Protein AF-A0A0A9YZZ0-F1 (afdb_monomer)

Solvent-accessible surface area (backbone atoms only — not comparable to full-atom values): 7592 Å² total; per-residue (Å²): 107,91,94,62,84,86,86,85,81,74,41,90,98,74,46,65,53,72,92,77,56,67,88,62,76,79,74,70,70,82,54,68,67,35,50,74,75,55,64,84,52,71,68,38,52,51,52,38,52,50,53,52,46,39,63,63,61,44,53,32,51,55,51,48,48,49,42,69,77,37,51,66,62,51,48,50,51,52,52,51,56,44,69,68,40,91,41,75,68,52,28,52,50,50,51,51,54,55,48,50,52,52,50,51,30,51,54,51,50,54,40,57,74,71,57,78,43,73,76,64,59,62,68,73,110

Sequence (125 aa):
MGTSGNLDIIVPNKTTSYADGGSADQSGGIPMCTLRNFPYIYEHCIEWARAQFDDIFVAPLQTAQQIIDDPQVFLGRIIHEVDAAQSEGEKRSLIEKNLSLLRALKHTLDILVAGPDMHKCAKLS

InterPro domains:
  IPR019572 Ubiquitin-activating enzyme, SCCH domain [PF10585] (39-99)
  IPR033127 Ubiquitin-activating enzyme E1, Cys active site [PS00865] (31-39)
  IPR035985 Ubiquitin-activating enzyme-like [SSF69572] (2-89)
  IPR042063 Ubiquitin-activating enzyme E1, SCCH domain [G3DSA:1.10.10.2660] (19-125)

Nearest PDB structures (foldseek):
  3zcj-assembly1_A  TM=4.367E-01  e=9.842E+00  Helicobacter pylori 26695

Organism: Lygus hesperus (NCBI:txid30085)

Secondary structure (DSSP, 8-state):
-TT--------TTTS--TTTS-------PPPHHHHHH---SHHHHHHHHHHHHIIIIIHHHHHHHHHHH-HHHHHHHHHHHHHT-SSHHHHHHHHHHHHHHHHHHHHHHHHHHT---HHHHGGG-

Radius of gyration: 22.24 Å; Cα contacts (8 Å, |Δi|>4): 57; chains: 1; bounding box: 63×38×54 Å

Foldseek 3Di:
DPPDDDDDDDDPPPDDDPVVDDPPPCPVDDDPCCLPPNPDDVVSVVVNV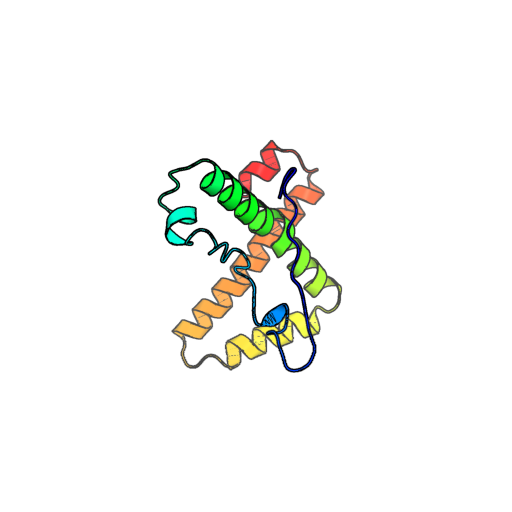VVVCCVQPPLLVVVVVVCVVPVVVVVVVLVVCLVPDPDPVSNVVSVVVVVVSVVSNVLSVVCVVVPPDPVSSVVSD

Structure (mmCIF, N/CA/C/O backbone):
data_AF-A0A0A9YZZ0-F1
#
_entry.id   AF-A0A0A9YZZ0-F1
#
loop_
_atom_site.group_PDB
_atom_site.id
_atom_site.type_symbol
_atom_site.label_atom_id
_atom_site.label_alt_id
_atom_site.label_comp_id
_atom_site.label_asym_id
_atom_site.label_entity_id
_atom_site.label_seq_id
_atom_site.pdbx_PDB_ins_code
_atom_site.Cartn_x
_atom_site.Cartn_y
_atom_site.Cartn_z
_atom_site.occupancy
_atom_site.B_iso_or_equiv
_atom_site.auth_seq_id
_atom_site.auth_comp_id
_atom_site.auth_asym_id
_atom_site.auth_atom_id
_atom_site.pdbx_PDB_model_num
ATOM 1 N N . MET A 1 1 ? 13.465 -6.854 -20.535 1.00 65.88 1 MET A N 1
ATOM 2 C CA . MET A 1 1 ? 13.490 -5.532 -21.196 1.00 65.88 1 MET A CA 1
ATOM 3 C C . MET A 1 1 ? 13.246 -5.706 -22.693 1.00 65.88 1 MET A C 1
ATOM 5 O O . MET A 1 1 ? 14.182 -6.039 -23.403 1.00 65.88 1 MET A O 1
ATOM 9 N N . GLY A 1 2 ? 12.009 -5.539 -23.179 1.00 83.75 2 GLY A N 1
ATOM 10 C CA . GLY A 1 2 ? 11.682 -5.585 -24.619 1.00 83.75 2 GLY A CA 1
ATOM 11 C C . GLY A 1 2 ? 12.392 -6.696 -25.412 1.00 83.75 2 GLY A C 1
ATOM 12 O O . GLY A 1 2 ? 12.352 -7.859 -25.028 1.00 83.75 2 GLY A O 1
ATOM 13 N N . THR A 1 3 ? 13.082 -6.318 -26.488 1.00 89.81 3 THR A N 1
ATOM 14 C CA . THR A 1 3 ? 13.904 -7.204 -27.336 1.00 89.81 3 THR A CA 1
ATOM 15 C C . THR A 1 3 ? 15.362 -7.329 -26.880 1.00 89.81 3 THR A C 1
ATOM 17 O O . THR A 1 3 ? 16.182 -7.899 -27.596 1.00 89.81 3 THR A O 1
ATOM 20 N N . SER A 1 4 ? 15.723 -6.759 -25.729 1.00 85.25 4 SER A N 1
ATOM 21 C CA . SER A 1 4 ? 17.091 -6.828 -25.209 1.00 85.25 4 SER A CA 1
ATOM 22 C C . SER A 1 4 ? 17.324 -8.123 -24.428 1.00 85.25 4 SER A C 1
ATOM 24 O O . SER A 1 4 ? 16.443 -8.594 -23.704 1.00 85.25 4 SER A O 1
ATOM 26 N N . GLY A 1 5 ? 18.525 -8.682 -24.578 1.00 83.50 5 GLY A N 1
ATOM 27 C CA . GLY A 1 5 ? 19.018 -9.815 -23.801 1.00 83.50 5 GLY A CA 1
ATOM 28 C C . GLY A 1 5 ? 20.214 -9.395 -22.952 1.00 83.50 5 GLY A C 1
ATOM 29 O O . GLY A 1 5 ? 21.050 -8.621 -23.415 1.00 83.50 5 GLY A O 1
ATOM 30 N N . ASN A 1 6 ? 20.288 -9.910 -21.726 1.00 83.25 6 ASN A N 1
ATOM 31 C CA . ASN A 1 6 ? 21.467 -9.810 -20.866 1.00 83.25 6 ASN A CA 1
ATOM 32 C C . ASN A 1 6 ? 22.052 -11.215 -20.648 1.00 83.25 6 ASN A C 1
ATOM 34 O O . ASN A 1 6 ? 21.295 -12.187 -20.600 1.00 83.25 6 ASN A O 1
ATOM 38 N N . LEU A 1 7 ? 23.375 -11.325 -20.521 1.00 83.19 7 LEU A N 1
ATOM 39 C CA . LEU A 1 7 ? 24.067 -12.580 -20.231 1.00 83.19 7 LEU A CA 1
ATOM 40 C C . LEU A 1 7 ? 25.203 -12.307 -19.243 1.00 83.19 7 LEU A C 1
ATOM 42 O O . LEU A 1 7 ? 26.158 -11.615 -19.582 1.00 83.19 7 LEU A O 1
ATOM 46 N N . ASP A 1 8 ? 25.106 -12.895 -18.051 1.00 83.56 8 ASP A N 1
ATOM 47 C CA . ASP A 1 8 ? 26.118 -12.788 -16.998 1.00 83.56 8 ASP A CA 1
ATOM 48 C C . ASP A 1 8 ? 26.903 -14.096 -16.872 1.00 83.56 8 ASP A C 1
ATOM 50 O O . ASP A 1 8 ? 26.341 -15.170 -16.648 1.00 83.56 8 ASP A O 1
ATOM 54 N N . ILE A 1 9 ? 28.225 -14.014 -17.040 1.00 88.25 9 ILE A N 1
ATOM 55 C CA . ILE A 1 9 ? 29.116 -15.177 -16.988 1.00 88.25 9 ILE A CA 1
ATOM 56 C C . ILE A 1 9 ? 29.626 -15.351 -15.560 1.00 88.25 9 ILE A C 1
ATOM 58 O O . ILE A 1 9 ? 30.314 -14.480 -15.029 1.00 88.25 9 ILE A O 1
ATOM 62 N N . ILE A 1 10 ? 29.343 -16.515 -14.970 1.00 87.88 10 ILE A N 1
ATOM 63 C CA . ILE A 1 10 ? 29.744 -16.851 -13.602 1.00 87.88 10 ILE A CA 1
ATOM 64 C C . ILE A 1 10 ? 30.769 -17.985 -13.627 1.00 87.88 10 ILE A C 1
ATOM 66 O O . ILE A 1 10 ? 30.478 -19.097 -14.067 1.00 87.88 10 ILE A O 1
ATOM 70 N N . VAL A 1 11 ? 31.968 -17.710 -13.117 1.00 90.50 11 VAL A N 1
ATOM 71 C CA . VAL A 1 11 ? 33.071 -18.663 -12.992 1.00 90.50 11 VAL A CA 1
ATOM 72 C C . VAL A 1 11 ? 33.470 -18.799 -11.515 1.00 90.50 11 VAL A C 1
ATOM 74 O O . VAL A 1 11 ? 33.863 -17.803 -10.896 1.00 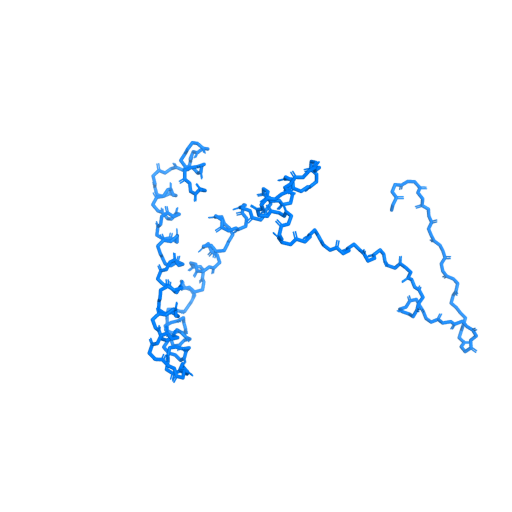90.50 11 VAL A O 1
ATOM 77 N N . PRO A 1 12 ? 33.436 -20.019 -10.939 1.00 92.06 12 PRO A N 1
ATOM 78 C CA . PRO A 1 12 ? 33.794 -20.253 -9.541 1.00 92.06 12 PRO A CA 1
ATOM 79 C C . PRO A 1 12 ? 35.180 -19.707 -9.180 1.00 92.06 12 PRO A C 1
ATOM 81 O O . PRO A 1 12 ? 36.161 -19.975 -9.875 1.00 92.06 12 PRO A O 1
ATOM 84 N N . ASN A 1 13 ? 35.266 -18.964 -8.071 1.00 86.00 13 ASN A N 1
ATOM 85 C CA . ASN A 1 13 ? 36.495 -18.340 -7.555 1.00 86.00 13 ASN A CA 1
ATOM 86 C C . ASN A 1 13 ? 37.181 -17.348 -8.520 1.00 86.00 13 ASN A C 1
ATOM 88 O O . ASN A 1 13 ? 38.370 -17.058 -8.358 1.00 86.00 13 ASN A O 1
ATOM 92 N N . LYS A 1 14 ? 36.476 -16.867 -9.554 1.00 87.06 14 LYS A N 1
ATOM 93 C CA . LYS A 1 14 ? 37.048 -16.005 -10.603 1.00 87.06 14 LYS A CA 1
ATOM 94 C C . LYS A 1 14 ? 36.190 -14.794 -10.936 1.00 87.06 14 LYS A C 1
ATOM 96 O O . LYS A 1 14 ? 36.752 -13.725 -11.147 1.00 87.06 14 LYS A O 1
ATOM 101 N N . THR A 1 15 ? 34.873 -14.943 -10.980 1.00 86.19 15 THR A N 1
ATOM 102 C CA . THR A 1 15 ? 33.947 -13.818 -11.142 1.00 86.19 15 THR A CA 1
ATOM 103 C C . THR A 1 15 ? 33.078 -13.687 -9.901 1.00 86.19 15 THR A C 1
ATOM 105 O O . THR A 1 15 ? 32.929 -14.631 -9.122 1.00 86.19 15 THR A O 1
ATOM 108 N N . THR A 1 16 ? 32.506 -12.505 -9.718 1.00 83.12 16 THR A N 1
ATOM 109 C CA . THR A 1 16 ? 31.487 -12.256 -8.702 1.00 83.12 16 THR A CA 1
ATOM 110 C C . THR A 1 16 ? 30.226 -13.069 -8.998 1.00 83.12 16 THR A C 1
ATOM 112 O O . THR A 1 16 ? 30.001 -13.493 -10.139 1.00 83.12 16 THR A O 1
ATOM 115 N N . SER A 1 17 ? 29.416 -13.332 -7.972 1.00 82.62 17 SER A N 1
ATOM 116 C CA . SER A 1 17 ? 28.125 -13.979 -8.189 1.00 82.62 17 SER A CA 1
ATOM 117 C C . SER A 1 17 ? 27.153 -13.008 -8.868 1.00 82.62 17 SER A C 1
ATOM 119 O O . SER A 1 17 ? 27.347 -11.793 -8.839 1.00 82.62 17 SER A O 1
ATOM 121 N N . TYR A 1 18 ? 26.076 -13.535 -9.451 1.00 79.25 18 TYR A N 1
ATOM 122 C CA . TYR A 1 18 ? 24.998 -12.713 -10.012 1.00 79.25 18 TYR A CA 1
ATOM 123 C C . TYR A 1 18 ? 24.397 -11.735 -8.984 1.00 79.25 18 TYR A C 1
ATOM 125 O O . TYR A 1 18 ? 24.021 -10.623 -9.327 1.00 79.25 18 TYR A O 1
ATOM 133 N N . ALA A 1 19 ? 24.348 -12.122 -7.704 1.00 75.31 19 ALA A N 1
ATOM 134 C CA . ALA A 1 19 ? 23.830 -11.272 -6.630 1.00 75.31 19 ALA A CA 1
ATOM 135 C C . ALA A 1 19 ? 24.774 -10.111 -6.262 1.00 75.31 19 ALA A C 1
ATOM 137 O O . ALA A 1 19 ? 24.324 -9.102 -5.727 1.00 75.31 19 ALA A O 1
ATOM 138 N N . ASP A 1 20 ? 26.067 -10.249 -6.562 1.00 73.06 20 ASP A N 1
ATOM 139 C CA . ASP A 1 20 ? 27.091 -9.223 -6.325 1.00 73.06 20 ASP A CA 1
ATOM 140 C C . ASP A 1 20 ? 27.238 -8.266 -7.522 1.00 73.06 20 ASP A C 1
ATOM 142 O O . ASP A 1 20 ? 27.860 -7.208 -7.414 1.00 73.06 20 ASP A O 1
ATOM 146 N N . GLY A 1 21 ? 26.722 -8.674 -8.686 1.00 63.78 21 GLY A N 1
ATOM 147 C CA . GLY A 1 21 ? 26.922 -8.030 -9.974 1.00 63.78 21 GLY A CA 1
ATOM 148 C C . GLY A 1 21 ? 25.612 -7.903 -10.728 1.00 63.78 21 GLY A C 1
ATOM 149 O O . GLY A 1 21 ? 25.237 -8.769 -11.508 1.00 63.78 21 GLY A O 1
ATOM 150 N N . GLY A 1 22 ? 24.958 -6.773 -10.520 1.00 58.44 22 GLY A N 1
ATOM 151 C CA . GLY A 1 22 ? 23.838 -6.334 -11.321 1.00 58.44 22 GLY A CA 1
ATOM 152 C C . GLY A 1 22 ? 23.502 -4.920 -10.908 1.00 58.44 22 GLY A C 1
ATOM 153 O O . GLY A 1 22 ? 23.113 -4.679 -9.766 1.00 58.44 22 GLY A O 1
ATOM 154 N N . SER A 1 23 ? 23.576 -3.978 -11.843 1.00 60.97 23 SER A N 1
ATOM 155 C CA . SER A 1 23 ? 22.627 -2.873 -11.839 1.00 60.97 23 SER A CA 1
ATOM 156 C C . SER A 1 23 ? 21.245 -3.480 -12.093 1.00 60.97 23 SER A C 1
ATOM 158 O O . SER A 1 23 ? 20.655 -3.286 -13.152 1.00 60.97 23 SER A O 1
ATOM 160 N N . ALA A 1 24 ? 20.738 -4.245 -11.110 1.00 54.94 24 ALA A N 1
ATOM 161 C CA . ALA A 1 24 ? 19.322 -4.240 -10.821 1.00 54.94 24 ALA A CA 1
ATOM 162 C C . ALA A 1 24 ? 18.985 -2.763 -10.843 1.00 54.94 24 ALA A C 1
ATOM 164 O O . ALA A 1 24 ? 19.623 -1.967 -10.141 1.00 54.94 24 ALA A O 1
ATOM 165 N N . ASP A 1 25 ? 18.141 -2.399 -11.795 1.00 54.69 25 ASP A N 1
ATOM 166 C CA . ASP A 1 25 ? 17.538 -1.099 -11.830 1.00 54.69 25 ASP A CA 1
ATOM 167 C C . ASP A 1 25 ? 17.145 -0.801 -10.395 1.00 54.69 25 ASP A C 1
ATOM 169 O O . ASP A 1 25 ? 16.259 -1.416 -9.807 1.00 54.69 25 ASP A O 1
ATOM 173 N N . GLN A 1 26 ? 17.886 0.120 -9.784 1.00 49.59 26 GLN A N 1
ATOM 174 C CA . GLN A 1 26 ? 17.396 0.815 -8.624 1.00 49.59 26 GLN A CA 1
ATOM 175 C C . GLN A 1 26 ? 16.266 1.648 -9.207 1.00 49.59 26 GLN A C 1
ATOM 177 O O . GLN A 1 26 ? 16.430 2.839 -9.466 1.00 49.59 26 GLN A O 1
ATOM 182 N N . SER A 1 27 ? 15.138 1.002 -9.510 1.00 55.34 27 SER A N 1
ATOM 183 C CA . SER A 1 27 ? 13.854 1.627 -9.711 1.00 55.34 27 SER A CA 1
ATOM 184 C C . SER A 1 27 ? 13.517 2.201 -8.343 1.00 55.34 27 SER A C 1
ATOM 186 O O . SER A 1 27 ? 12.729 1.646 -7.578 1.00 55.34 27 SER A O 1
ATOM 188 N N . GLY A 1 28 ? 14.247 3.255 -7.969 1.00 63.91 28 GLY A N 1
ATOM 189 C CA . GLY A 1 28 ? 13.952 4.073 -6.822 1.00 63.91 28 GLY A CA 1
ATOM 190 C C . GLY A 1 28 ? 12.518 4.494 -7.038 1.00 63.91 28 GLY A C 1
ATOM 191 O O . GLY A 1 28 ? 12.208 5.132 -8.044 1.00 63.91 28 GLY A O 1
ATOM 192 N N . GLY A 1 29 ? 11.637 4.015 -6.163 1.00 74.12 29 GLY A N 1
ATOM 193 C CA . GLY A 1 29 ? 10.218 4.299 -6.275 1.00 74.12 29 GLY A CA 1
ATOM 194 C C . GLY A 1 29 ? 9.983 5.805 -6.345 1.00 74.12 29 GLY A C 1
ATOM 195 O O . GLY A 1 29 ? 10.793 6.608 -5.868 1.00 74.12 29 GLY A O 1
ATOM 196 N N . ILE A 1 30 ? 8.861 6.196 -6.941 1.00 83.00 30 ILE A N 1
ATOM 197 C CA . ILE A 1 30 ? 8.484 7.604 -7.036 1.00 83.00 30 ILE A CA 1
ATOM 198 C C . ILE A 1 30 ? 8.385 8.171 -5.606 1.00 83.00 30 ILE A C 1
ATOM 200 O O . ILE A 1 30 ? 7.689 7.591 -4.768 1.00 83.00 30 ILE A O 1
ATOM 204 N N . PRO A 1 31 ? 9.055 9.296 -5.287 1.00 86.19 31 PRO A N 1
ATOM 205 C CA . PRO A 1 31 ? 8.992 9.868 -3.948 1.00 86.19 31 PRO A CA 1
ATOM 206 C C . PRO A 1 31 ? 7.549 10.179 -3.529 1.00 86.19 31 PRO A C 1
ATOM 208 O O . PRO A 1 31 ? 6.791 10.784 -4.290 1.00 86.19 31 PRO A O 1
ATOM 211 N N . MET A 1 32 ? 7.176 9.862 -2.284 1.00 82.94 32 MET A N 1
ATOM 212 C CA . MET A 1 32 ? 5.806 10.091 -1.791 1.00 82.9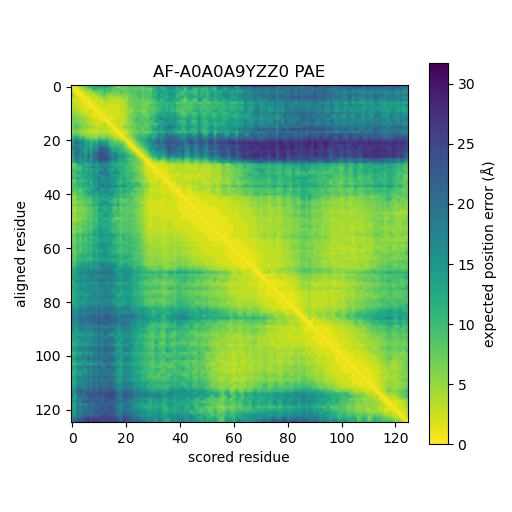4 32 MET A CA 1
ATOM 213 C C . MET A 1 32 ? 5.362 11.558 -1.881 1.00 82.94 32 MET A C 1
ATOM 215 O O . MET A 1 32 ? 4.180 11.830 -2.081 1.00 82.94 32 MET A O 1
ATOM 219 N N . CYS A 1 33 ? 6.287 12.514 -1.746 1.00 83.81 33 CYS A N 1
ATOM 220 C CA . CYS A 1 33 ? 5.983 13.939 -1.900 1.00 83.81 33 CYS A CA 1
ATOM 221 C C . CYS A 1 33 ? 5.505 14.272 -3.321 1.00 83.81 33 CYS A C 1
ATOM 223 O O . CYS A 1 33 ? 4.588 15.075 -3.489 1.00 83.81 33 CYS A O 1
ATOM 225 N N . THR A 1 34 ? 6.100 13.622 -4.321 1.00 87.38 34 THR A N 1
ATOM 226 C CA . THR A 1 34 ? 5.754 13.762 -5.734 1.00 87.38 34 THR A CA 1
ATOM 227 C C . THR A 1 34 ? 4.380 13.162 -6.016 1.00 87.38 34 THR A C 1
ATOM 229 O O . THR A 1 34 ? 3.558 13.822 -6.640 1.00 87.38 34 THR A O 1
ATOM 232 N N . LEU A 1 35 ? 4.094 11.966 -5.488 1.00 85.50 35 LEU A N 1
ATOM 233 C CA . LEU A 1 35 ? 2.787 11.314 -5.649 1.00 85.50 35 LEU A CA 1
ATOM 234 C C . LEU A 1 35 ? 1.647 12.100 -4.996 1.00 85.50 35 LEU A C 1
ATOM 236 O O . LEU A 1 35 ? 0.562 12.181 -5.558 1.00 85.50 35 LEU A O 1
ATOM 240 N N . ARG A 1 36 ? 1.878 12.677 -3.809 1.00 83.50 36 ARG A N 1
ATOM 241 C CA . ARG A 1 36 ? 0.816 13.359 -3.054 1.00 83.50 36 ARG A CA 1
ATOM 242 C C . ARG A 1 36 ? 0.548 14.792 -3.498 1.00 83.50 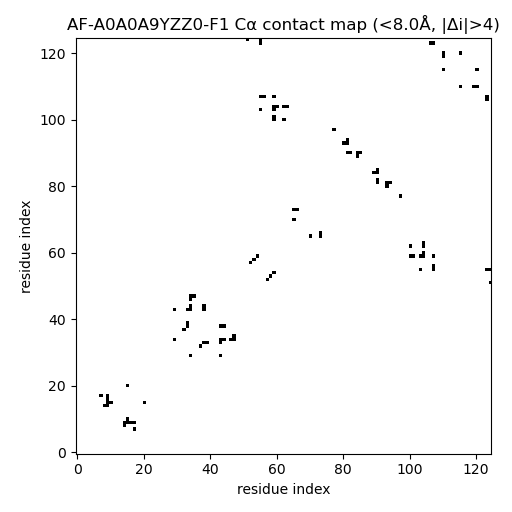36 ARG A C 1
ATOM 244 O O . ARG A 1 36 ? -0.594 15.223 -3.413 1.00 83.50 36 ARG A O 1
ATOM 251 N N . ASN A 1 37 ? 1.578 15.540 -3.901 1.00 87.31 37 ASN A N 1
ATOM 252 C CA . ASN A 1 37 ? 1.454 16.995 -4.061 1.00 87.31 37 ASN A CA 1
ATOM 253 C C . ASN A 1 37 ? 1.873 17.512 -5.438 1.00 87.31 37 ASN A C 1
ATOM 255 O O . ASN A 1 37 ? 1.322 18.508 -5.898 1.00 87.31 37 ASN A O 1
ATOM 259 N N . PHE A 1 38 ? 2.855 16.879 -6.088 1.00 89.44 38 PHE A N 1
ATOM 260 C CA . PHE A 1 38 ? 3.499 17.444 -7.279 1.00 89.44 38 PHE A CA 1
ATOM 261 C C . PHE A 1 38 ? 3.726 16.401 -8.389 1.00 89.44 38 PHE A C 1
ATOM 263 O O . PHE A 1 38 ? 4.873 16.168 -8.784 1.00 89.44 38 PHE A O 1
ATOM 270 N N . PRO A 1 39 ? 2.670 15.753 -8.917 1.00 88.62 39 PRO A N 1
ATOM 271 C CA . PRO A 1 39 ? 2.804 14.889 -10.082 1.00 88.62 39 PRO A CA 1
ATOM 272 C C . PRO A 1 39 ? 3.108 15.740 -11.323 1.00 88.62 39 PRO A C 1
ATOM 274 O O . PRO A 1 39 ? 2.434 16.732 -11.591 1.00 88.62 39 PRO A O 1
ATOM 277 N N . TYR A 1 40 ? 4.135 15.360 -12.086 1.00 89.69 40 TYR A N 1
ATOM 278 C CA . TYR A 1 40 ? 4.593 16.126 -13.254 1.00 89.69 40 TYR A CA 1
ATOM 279 C C . TYR A 1 40 ? 4.798 15.272 -14.516 1.00 89.69 40 TYR A C 1
ATOM 281 O O . TYR A 1 40 ? 5.020 15.819 -15.593 1.00 89.69 40 TYR A O 1
ATOM 289 N N . ILE A 1 41 ? 4.685 13.945 -14.405 1.00 92.00 41 ILE A N 1
ATOM 290 C CA . ILE A 1 41 ? 4.633 13.007 -15.533 1.00 92.00 41 ILE A CA 1
ATOM 291 C C . ILE A 1 41 ? 3.487 12.018 -15.332 1.00 92.00 41 ILE A C 1
ATOM 293 O O . ILE A 1 41 ? 3.036 11.794 -14.207 1.00 92.00 41 ILE A O 1
ATOM 297 N N . TYR A 1 42 ? 3.035 11.405 -16.425 1.00 92.50 42 TYR A N 1
ATOM 298 C CA . TYR A 1 42 ? 1.912 10.466 -16.412 1.00 92.50 42 TYR A CA 1
ATOM 299 C C . TYR A 1 42 ? 2.162 9.243 -15.511 1.00 92.50 42 TYR A C 1
ATOM 301 O O . TYR A 1 42 ? 1.223 8.763 -14.883 1.00 92.50 42 TYR A O 1
ATOM 309 N N . GLU A 1 43 ? 3.410 8.785 -15.373 1.00 90.62 43 GLU A N 1
ATOM 310 C CA . GLU A 1 43 ? 3.774 7.674 -14.479 1.00 90.62 43 GLU A CA 1
ATOM 311 C C . GLU A 1 43 ? 3.427 7.966 -13.011 1.00 90.62 43 GLU A C 1
ATOM 313 O O . GLU A 1 43 ? 2.952 7.082 -12.305 1.00 90.62 43 GLU A O 1
ATOM 318 N N . HIS A 1 44 ? 3.559 9.219 -12.561 1.00 91.94 44 HIS A N 1
ATOM 319 C CA . HIS A 1 44 ? 3.183 9.611 -11.198 1.00 91.94 44 HIS A CA 1
ATOM 320 C C . HIS A 1 44 ? 1.676 9.537 -10.982 1.00 91.94 44 HIS A C 1
ATOM 322 O O . HIS A 1 44 ? 1.228 9.139 -9.912 1.00 91.94 44 HIS A O 1
ATOM 328 N N . CYS A 1 45 ? 0.892 9.895 -12.000 1.00 90.06 45 CYS A N 1
ATOM 329 C CA . CYS A 1 45 ? -0.561 9.792 -11.945 1.00 90.06 45 CYS A CA 1
ATOM 330 C C . CYS A 1 45 ? -1.018 8.329 -11.932 1.00 90.06 45 CYS A C 1
ATOM 332 O O . CYS A 1 45 ? -1.952 7.994 -11.209 1.00 90.06 45 CYS A O 1
ATOM 334 N N . ILE A 1 46 ? -0.360 7.460 -12.708 1.00 91.25 46 ILE A N 1
ATOM 335 C CA . ILE A 1 46 ? -0.641 6.018 -12.723 1.00 91.25 46 ILE A CA 1
ATOM 336 C C . ILE A 1 46 ? -0.330 5.411 -11.355 1.00 91.25 46 ILE A C 1
ATOM 338 O O . ILE A 1 46 ? -1.167 4.703 -10.799 1.00 91.25 46 ILE A O 1
ATOM 342 N N . GLU A 1 47 ? 0.834 5.725 -10.788 1.00 91.50 47 GLU A N 1
ATOM 343 C CA . GLU A 1 47 ? 1.220 5.201 -9.480 1.00 91.50 47 GLU A CA 1
ATOM 344 C C . GLU A 1 47 ? 0.334 5.757 -8.357 1.00 91.50 47 GLU A C 1
ATOM 346 O O . GLU A 1 47 ? -0.080 5.015 -7.470 1.00 91.50 47 GLU A O 1
ATOM 351 N N . TRP A 1 48 ? -0.050 7.036 -8.424 1.00 89.81 48 TRP A N 1
ATOM 352 C CA . TRP A 1 48 ? -1.040 7.600 -7.507 1.00 89.81 48 TRP A CA 1
ATOM 353 C C . TRP A 1 48 ? -2.378 6.863 -7.609 1.00 89.81 48 TRP A C 1
ATOM 355 O O . TRP A 1 48 ? -2.925 6.459 -6.588 1.00 89.81 48 TRP A O 1
ATOM 365 N N . ALA A 1 49 ? -2.887 6.632 -8.823 1.00 89.31 49 ALA A N 1
ATOM 366 C CA . ALA A 1 49 ? -4.155 5.937 -9.030 1.00 89.31 49 ALA A CA 1
ATOM 367 C C . ALA A 1 49 ? -4.106 4.492 -8.513 1.00 89.31 49 ALA A C 1
ATOM 369 O O . ALA A 1 49 ? -5.075 4.019 -7.920 1.00 89.31 49 ALA A O 1
ATOM 370 N N . ARG A 1 50 ? -2.969 3.809 -8.686 1.00 90.50 50 ARG A N 1
ATOM 371 C CA . ARG A 1 50 ? -2.724 2.487 -8.104 1.00 90.50 50 ARG A CA 1
ATOM 372 C C . ARG A 1 50 ? -2.781 2.532 -6.576 1.00 90.50 50 ARG A C 1
ATOM 374 O O . ARG A 1 50 ? -3.507 1.740 -5.986 1.00 90.50 50 ARG A O 1
ATOM 381 N N . ALA A 1 51 ? -2.082 3.479 -5.950 1.00 89.00 51 ALA A N 1
ATOM 382 C CA . ALA A 1 51 ? -2.113 3.644 -4.499 1.00 89.00 51 ALA A CA 1
ATOM 383 C C . ALA A 1 51 ? -3.532 3.951 -3.984 1.00 89.00 51 ALA A C 1
ATOM 385 O O . ALA A 1 51 ? -3.970 3.357 -3.005 1.00 89.00 51 ALA A O 1
ATOM 386 N N . GLN A 1 52 ? -4.287 4.814 -4.676 1.00 87.00 52 GLN A N 1
ATOM 387 C CA . GLN A 1 52 ? -5.687 5.082 -4.324 1.00 87.00 52 GLN A CA 1
ATOM 388 C C . GLN A 1 52 ? -6.569 3.837 -4.434 1.00 87.00 52 GLN A C 1
ATOM 390 O O . GLN A 1 52 ? -7.441 3.620 -3.597 1.00 87.00 52 GLN A O 1
ATOM 395 N N . PHE A 1 53 ? -6.352 3.005 -5.453 1.00 87.25 53 PHE A N 1
ATOM 396 C CA . PHE A 1 53 ? -7.084 1.750 -5.589 1.00 87.25 53 PHE A CA 1
ATOM 397 C C . PHE A 1 53 ? -6.815 0.811 -4.405 1.00 87.25 53 PHE A C 1
ATOM 399 O O . PHE A 1 53 ? -7.756 0.243 -3.846 1.00 87.25 53 PHE A O 1
ATOM 406 N N . ASP A 1 54 ? -5.552 0.683 -3.996 1.00 89.31 54 ASP A N 1
ATOM 407 C CA . ASP A 1 54 ? -5.175 -0.151 -2.857 1.00 89.31 54 ASP A CA 1
ATOM 408 C C . ASP A 1 54 ? -5.811 0.357 -1.550 1.00 89.31 54 ASP A C 1
ATOM 410 O O . ASP A 1 54 ? -6.391 -0.434 -0.800 1.00 89.31 54 ASP A O 1
ATOM 414 N N . ASP A 1 55 ? -5.797 1.670 -1.311 1.00 85.44 55 ASP A N 1
ATOM 415 C CA . ASP A 1 55 ? -6.379 2.285 -0.111 1.00 85.44 55 ASP A CA 1
ATOM 416 C C . ASP A 1 55 ? -7.907 2.119 -0.034 1.00 85.44 55 ASP A C 1
ATOM 418 O O . ASP A 1 55 ? -8.460 1.921 1.050 1.00 85.44 55 ASP A O 1
ATOM 422 N N . ILE A 1 56 ? -8.601 2.181 -1.174 1.00 81.19 56 ILE A N 1
ATOM 423 C CA . ILE A 1 56 ? -10.070 2.155 -1.222 1.00 81.19 56 ILE A CA 1
ATOM 424 C C . ILE A 1 56 ? -10.620 0.724 -1.262 1.00 81.19 56 ILE A C 1
ATOM 426 O O . ILE A 1 56 ? -11.636 0.426 -0.623 1.00 81.19 56 ILE A O 1
ATOM 430 N N . PHE A 1 57 ? -9.981 -0.171 -2.019 1.00 81.25 57 PHE A N 1
ATOM 431 C CA . PHE A 1 57 ? -10.537 -1.495 -2.315 1.00 81.25 57 PHE A CA 1
ATOM 432 C C . PHE A 1 57 ? -9.757 -2.641 -1.684 1.00 81.25 57 PHE A C 1
ATOM 434 O O . PHE A 1 57 ? -10.358 -3.666 -1.374 1.00 81.25 57 PHE A O 1
ATOM 441 N N . VAL A 1 58 ? -8.449 -2.504 -1.467 1.00 87.88 58 VAL A N 1
ATOM 442 C CA . VAL A 1 58 ? -7.620 -3.617 -0.981 1.00 87.88 58 VAL A CA 1
ATOM 443 C C . VAL A 1 58 ? -7.492 -3.577 0.538 1.00 87.88 58 VAL A C 1
ATOM 445 O O . VAL A 1 58 ? -7.904 -4.524 1.212 1.00 87.88 58 VAL A O 1
ATOM 448 N N . ALA A 1 59 ? -6.987 -2.480 1.102 1.00 87.50 59 ALA A N 1
ATOM 449 C CA . ALA A 1 59 ? -6.728 -2.370 2.537 1.00 87.50 59 ALA A CA 1
ATOM 450 C C . ALA A 1 59 ? -7.991 -2.545 3.416 1.00 87.50 59 ALA A C 1
ATOM 452 O O . ALA A 1 59 ? -7.922 -3.278 4.415 1.00 87.50 59 ALA A O 1
ATOM 453 N N . PRO A 1 60 ? -9.169 -1.978 3.068 1.00 84.94 60 PRO A N 1
ATOM 454 C CA . PRO A 1 60 ? -10.381 -2.172 3.861 1.00 84.94 60 PRO A CA 1
ATOM 455 C C . PRO A 1 60 ? -10.874 -3.621 3.821 1.00 84.94 60 PRO A C 1
ATOM 457 O O . PRO A 1 60 ? -11.301 -4.147 4.847 1.00 84.94 60 PRO A O 1
ATOM 460 N N . LEU A 1 61 ? -10.767 -4.301 2.674 1.00 85.19 61 LEU A N 1
ATOM 461 C CA . LEU A 1 61 ? -11.167 -5.705 2.544 1.00 85.19 61 LEU A CA 1
ATOM 462 C C . LEU A 1 61 ? -10.214 -6.651 3.278 1.00 85.19 61 LEU A C 1
ATOM 464 O O . LEU A 1 61 ? -10.675 -7.577 3.939 1.00 85.19 61 LEU A O 1
ATOM 468 N N . GLN A 1 62 ? -8.906 -6.393 3.243 1.00 88.50 62 GLN A N 1
ATOM 469 C CA . GLN A 1 62 ? -7.939 -7.135 4.058 1.00 88.50 62 GLN A CA 1
ATOM 470 C C . GLN A 1 62 ? -8.225 -6.974 5.554 1.00 88.50 62 GLN A C 1
ATOM 472 O O . GLN A 1 62 ? -8.171 -7.942 6.312 1.00 88.50 62 GLN A O 1
ATOM 477 N N . THR A 1 63 ? -8.575 -5.759 5.982 1.00 85.19 63 THR A N 1
ATOM 478 C CA . THR A 1 63 ? -8.979 -5.493 7.369 1.00 85.19 63 THR A CA 1
ATOM 479 C C . THR A 1 63 ? -10.265 -6.242 7.722 1.00 85.19 63 THR A C 1
ATOM 481 O O . THR A 1 63 ? -10.350 -6.842 8.790 1.00 85.19 63 THR A O 1
ATOM 484 N N . ALA A 1 64 ? -11.247 -6.267 6.816 1.00 85.81 64 ALA A N 1
ATOM 485 C CA . ALA A 1 64 ? -12.484 -7.022 7.005 1.00 85.81 64 ALA A CA 1
ATOM 486 C C . ALA A 1 64 ? -12.218 -8.517 7.150 1.00 85.81 64 ALA A C 1
ATOM 488 O O . ALA A 1 64 ? -12.762 -9.139 8.057 1.00 85.81 64 ALA A O 1
ATOM 489 N N . GLN A 1 65 ? -11.338 -9.072 6.318 1.00 87.94 65 GLN A N 1
ATOM 490 C CA . GLN A 1 65 ? -10.932 -10.465 6.422 1.00 87.94 65 GLN A CA 1
ATOM 491 C C . GLN A 1 65 ? -10.300 -10.766 7.789 1.00 87.94 65 GLN A C 1
ATOM 493 O O . GLN A 1 65 ? -10.724 -11.709 8.445 1.00 87.94 65 GLN A O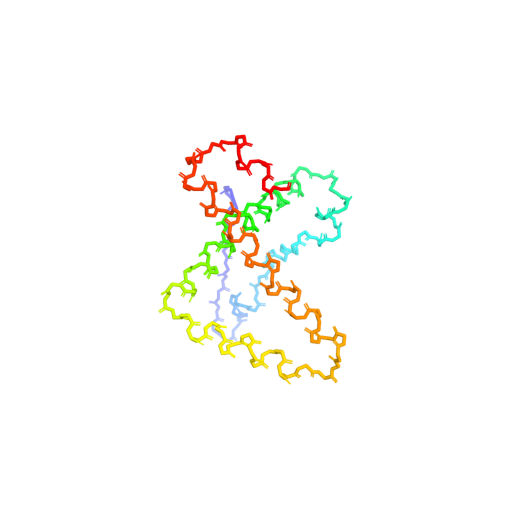 1
ATOM 498 N N . GLN A 1 66 ? -9.368 -9.933 8.269 1.00 86.81 66 GLN A N 1
ATOM 499 C CA . GLN A 1 66 ? -8.761 -10.110 9.599 1.00 86.81 66 GLN A CA 1
ATOM 500 C C . GLN A 1 66 ? -9.805 -10.116 10.726 1.00 86.81 66 GLN A C 1
ATOM 502 O O . GLN A 1 66 ? -9.691 -10.898 11.665 1.00 86.81 66 GLN A O 1
ATOM 507 N N . ILE A 1 67 ? -10.821 -9.252 10.632 1.00 86.94 67 ILE A N 1
ATOM 508 C CA . ILE A 1 67 ? -11.909 -9.185 11.616 1.00 86.94 67 ILE A CA 1
ATOM 509 C C . ILE A 1 67 ? -12.813 -10.421 11.531 1.00 86.94 67 ILE A C 1
ATOM 511 O O . ILE A 1 67 ? -13.272 -10.894 12.564 1.00 86.94 67 ILE A O 1
ATOM 515 N N . ILE A 1 68 ? -13.095 -10.925 10.326 1.00 87.69 68 ILE A N 1
ATOM 516 C CA . ILE A 1 68 ? -13.947 -12.105 10.119 1.00 87.69 68 ILE A CA 1
ATOM 517 C C . ILE A 1 68 ? -13.248 -13.377 10.608 1.00 87.69 68 ILE A C 1
ATOM 519 O O . ILE A 1 68 ? -13.896 -14.201 11.252 1.00 87.69 68 ILE A O 1
ATOM 523 N N . ASP A 1 69 ? -11.954 -13.525 10.315 1.00 91.00 69 ASP A N 1
ATOM 524 C CA . ASP A 1 69 ? -11.175 -14.715 10.663 1.00 91.00 69 ASP A CA 1
ATOM 525 C C . ASP A 1 69 ? -11.022 -14.856 12.187 1.00 91.00 69 ASP A C 1
ATOM 527 O O . ASP A 1 69 ? -11.293 -15.926 12.732 1.00 91.00 69 ASP A O 1
ATOM 531 N N . ASP A 1 70 ? -10.632 -13.783 12.890 1.00 91.62 70 ASP A N 1
ATOM 532 C CA . ASP A 1 70 ? -10.599 -13.770 14.357 1.00 91.62 70 ASP A CA 1
ATOM 533 C C . ASP A 1 70 ? -10.800 -12.351 14.940 1.00 91.62 70 ASP A C 1
ATOM 535 O O . ASP A 1 70 ? -9.848 -11.564 15.072 1.00 91.62 70 ASP A O 1
ATOM 539 N N . PRO A 1 71 ? -12.033 -12.017 15.372 1.00 88.06 71 PRO A N 1
ATOM 540 C CA . PRO A 1 71 ? -12.329 -10.723 15.978 1.00 88.06 71 PRO A CA 1
ATOM 541 C C . PRO A 1 71 ? -11.563 -10.463 17.284 1.00 88.06 71 PRO A C 1
ATOM 543 O O . PRO A 1 71 ? -11.257 -9.312 17.600 1.00 88.06 71 PRO A O 1
ATOM 546 N N . GLN A 1 72 ? -11.271 -11.507 18.069 1.00 88.94 72 GLN A N 1
ATOM 547 C CA . GLN A 1 72 ? -10.642 -11.362 19.384 1.00 88.94 72 GLN A CA 1
ATOM 548 C C . GLN A 1 72 ? -9.163 -11.022 19.239 1.00 88.94 72 GLN A C 1
ATOM 550 O O . GLN A 1 72 ? -8.656 -10.152 19.948 1.00 88.94 72 GLN A O 1
ATOM 555 N N . VAL A 1 73 ? -8.482 -11.645 18.276 1.00 89.06 73 VAL A N 1
ATOM 556 C CA . VAL A 1 73 ? -7.085 -11.327 17.955 1.00 89.06 73 VAL A CA 1
ATOM 557 C C . VAL A 1 73 ? -6.959 -9.901 17.422 1.00 89.06 73 VAL A C 1
ATOM 559 O O . VAL A 1 73 ? -6.057 -9.168 17.834 1.00 89.06 73 VAL A O 1
ATOM 562 N N . PHE A 1 74 ? -7.887 -9.467 16.563 1.00 87.38 74 PHE A N 1
ATOM 563 C CA . PHE A 1 74 ? -7.910 -8.093 16.062 1.00 87.38 74 PHE A CA 1
ATOM 564 C C . PHE A 1 74 ? -8.061 -7.064 17.195 1.00 87.38 74 PHE A C 1
ATOM 566 O O . PHE A 1 74 ? -7.281 -6.112 17.276 1.00 87.38 74 PHE A O 1
ATOM 573 N N . LEU A 1 75 ? -9.022 -7.270 18.104 1.00 87.88 75 LEU A N 1
ATOM 574 C CA . LEU A 1 75 ? -9.227 -6.389 19.258 1.00 87.88 75 LEU A CA 1
ATOM 575 C C . LEU A 1 75 ? -8.044 -6.430 20.229 1.00 87.88 75 LEU A C 1
ATOM 577 O O . LEU A 1 75 ? -7.604 -5.379 20.689 1.00 87.88 75 LEU A O 1
ATOM 581 N N . GLY A 1 76 ? -7.494 -7.615 20.496 1.00 89.81 76 GLY A N 1
ATOM 582 C CA . GLY A 1 76 ? -6.315 -7.787 21.342 1.00 89.81 76 GLY A CA 1
ATOM 583 C C . GLY A 1 76 ? -5.104 -7.019 20.816 1.00 89.81 76 GLY A C 1
ATOM 584 O O . GLY A 1 76 ? -4.424 -6.354 21.595 1.00 89.81 76 GLY A O 1
ATOM 585 N N . ARG A 1 77 ? -4.879 -7.022 19.493 1.00 89.81 77 ARG A N 1
ATOM 586 C CA . ARG A 1 77 ? -3.832 -6.211 18.851 1.00 89.81 77 ARG A CA 1
ATOM 587 C C . ARG A 1 77 ? -4.045 -4.720 19.104 1.00 89.81 77 ARG A C 1
ATOM 589 O O . ARG A 1 77 ? -3.107 -4.043 19.510 1.00 89.81 77 ARG A O 1
ATOM 596 N N . ILE A 1 78 ? -5.262 -4.216 18.885 1.00 88.31 78 ILE A N 1
ATOM 597 C CA . ILE A 1 78 ? -5.573 -2.788 19.069 1.00 88.31 78 ILE A CA 1
ATOM 598 C C . ILE A 1 78 ? -5.404 -2.379 20.531 1.00 88.31 78 ILE A C 1
ATOM 600 O O . ILE A 1 78 ? -4.799 -1.348 20.808 1.00 88.31 78 ILE A O 1
ATOM 604 N N . ILE A 1 79 ? -5.916 -3.182 21.465 1.00 89.75 79 ILE A N 1
ATOM 605 C CA . ILE A 1 79 ? -5.793 -2.913 22.901 1.00 89.75 79 ILE A CA 1
ATOM 606 C C . ILE A 1 79 ? -4.316 -2.881 23.296 1.00 89.75 79 ILE A C 1
ATOM 608 O O . ILE A 1 79 ? -3.880 -1.916 23.911 1.00 89.75 79 ILE A O 1
ATOM 612 N N . HIS A 1 80 ? -3.524 -3.862 22.857 1.00 90.75 80 HIS A N 1
ATOM 613 C CA . HIS A 1 80 ? -2.088 -3.893 23.123 1.00 90.75 80 HIS A CA 1
ATOM 614 C C . HIS A 1 80 ? -1.350 -2.676 22.537 1.00 90.75 80 HIS A C 1
ATOM 616 O O . HIS A 1 80 ? -0.490 -2.108 23.202 1.00 90.75 80 HIS A O 1
ATOM 622 N N . GLU A 1 81 ? -1.674 -2.251 21.311 1.00 88.12 81 GLU A N 1
ATOM 623 C CA . GLU A 1 81 ? -1.102 -1.035 20.712 1.00 88.12 81 GLU A CA 1
ATOM 624 C C . GLU A 1 81 ? -1.432 0.219 21.532 1.00 88.12 81 GLU A C 1
ATOM 626 O O . GLU A 1 81 ? -0.555 1.045 21.779 1.00 88.12 81 GLU A O 1
ATOM 631 N N . VAL A 1 82 ? -2.683 0.358 21.978 1.00 88.25 82 VAL A N 1
ATOM 632 C CA . VAL A 1 82 ? -3.131 1.509 22.773 1.00 88.25 82 VAL A CA 1
ATOM 633 C C . VAL A 1 82 ? -2.530 1.489 24.182 1.00 88.25 82 VAL A C 1
ATOM 635 O O . VAL A 1 82 ? -2.152 2.539 24.700 1.00 88.25 82 VAL A O 1
ATOM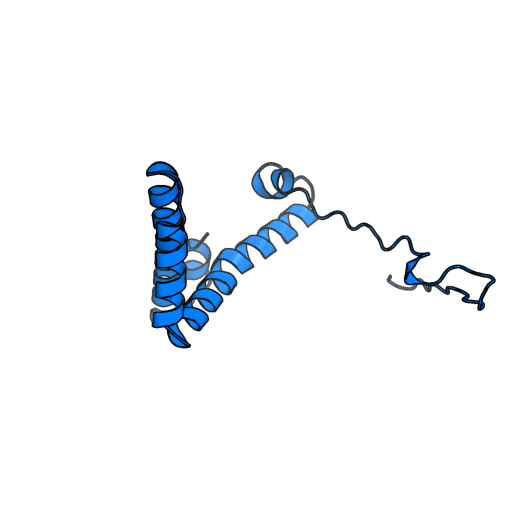 638 N N . ASP A 1 83 ? -2.396 0.317 24.796 1.00 89.19 83 ASP A N 1
ATOM 639 C CA . ASP A 1 83 ? -1.800 0.165 26.125 1.00 89.19 83 ASP A CA 1
ATOM 640 C C . ASP A 1 83 ? -0.282 0.394 26.108 1.00 89.19 83 ASP A C 1
ATOM 642 O O . ASP A 1 83 ? 0.269 0.927 27.072 1.00 89.19 83 ASP A O 1
ATOM 646 N N . ALA A 1 84 ? 0.390 0.054 25.004 1.00 90.69 84 ALA A N 1
ATOM 647 C CA . ALA A 1 84 ? 1.822 0.286 24.813 1.00 90.69 84 ALA A CA 1
ATOM 648 C C . ALA A 1 84 ? 2.188 1.765 24.576 1.00 90.69 84 ALA A C 1
ATOM 650 O O . ALA A 1 84 ? 3.369 2.120 24.621 1.00 90.69 84 ALA A O 1
ATOM 651 N N . ALA A 1 85 ? 1.205 2.631 24.323 1.00 89.62 85 ALA A N 1
ATOM 652 C CA . ALA A 1 85 ? 1.435 4.045 24.065 1.00 89.62 85 ALA A CA 1
ATOM 653 C C . ALA A 1 85 ? 1.952 4.784 25.308 1.00 89.62 85 ALA A C 1
ATOM 655 O O . ALA A 1 85 ? 1.409 4.675 26.412 1.00 89.62 85 ALA A O 1
ATOM 656 N N . GLN A 1 86 ? 2.981 5.604 25.108 1.00 87.38 86 GLN A N 1
ATOM 657 C CA . GLN A 1 86 ? 3.718 6.266 26.185 1.00 87.38 86 GLN A CA 1
ATOM 658 C C . GLN A 1 86 ? 3.063 7.579 26.626 1.00 87.38 86 GLN A C 1
ATOM 660 O O . GLN A 1 86 ? 3.358 8.093 27.705 1.00 87.38 86 GLN A O 1
ATOM 665 N 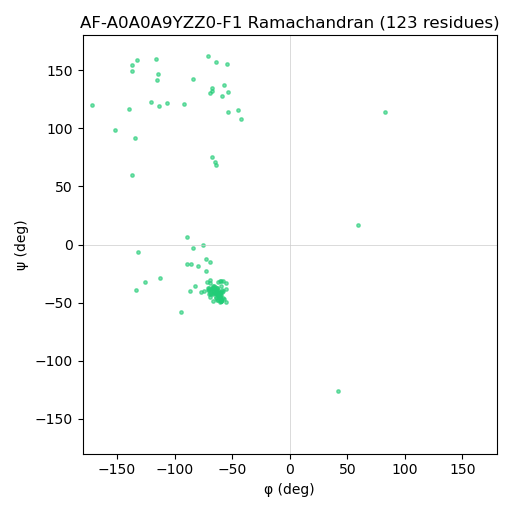N . SER A 1 87 ? 2.169 8.136 25.804 1.00 90.69 87 SER A N 1
ATOM 666 C CA . SER A 1 87 ? 1.490 9.403 26.080 1.00 90.69 87 SER A CA 1
ATOM 667 C C . SER A 1 87 ? -0.001 9.363 25.750 1.00 90.69 87 SER A C 1
ATOM 669 O O . SER A 1 87 ? -0.449 8.646 24.858 1.00 90.69 87 SER A O 1
ATOM 671 N N . GLU A 1 88 ? -0.781 10.210 26.425 1.00 86.00 88 GLU A N 1
ATOM 672 C CA . GLU A 1 88 ? -2.213 10.386 26.139 1.00 86.00 88 GLU A CA 1
ATOM 673 C C . GLU A 1 88 ? -2.473 10.884 24.705 1.00 86.00 88 GLU A C 1
ATOM 675 O O . GLU A 1 88 ? -3.486 10.544 24.096 1.00 86.00 88 GLU A O 1
ATOM 680 N N . GLY A 1 89 ? -1.548 11.668 24.139 1.00 87.75 89 GLY A N 1
ATOM 681 C CA . GLY A 1 89 ? -1.627 12.111 2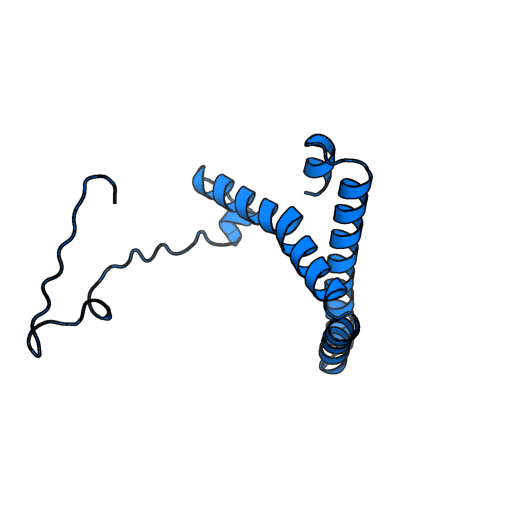2.744 1.00 87.75 89 GLY A CA 1
ATOM 682 C C . GLY A 1 89 ? -1.441 10.958 21.756 1.00 87.75 89 GLY A C 1
ATOM 683 O O . GLY A 1 89 ? -2.195 10.836 20.793 1.00 87.75 89 GLY A O 1
ATOM 684 N N . GLU A 1 90 ? -0.485 10.073 22.029 1.00 88.44 90 GLU A N 1
ATOM 685 C CA . GLU A 1 90 ? -0.232 8.876 21.226 1.00 88.44 90 GLU A CA 1
ATOM 686 C C . GLU A 1 90 ? -1.397 7.883 21.305 1.00 88.44 90 GLU A C 1
ATOM 688 O O . GLU A 1 90 ? -1.858 7.406 20.270 1.00 88.44 90 GLU A O 1
ATOM 693 N N . LYS A 1 91 ? -1.964 7.665 22.501 1.00 88.56 91 LYS A N 1
ATOM 694 C CA . LYS A 1 91 ? -3.182 6.855 22.681 1.00 88.56 91 LYS A CA 1
ATOM 695 C C . LYS A 1 91 ? -4.331 7.358 21.819 1.00 88.56 91 LYS A C 1
ATOM 697 O O . LYS A 1 91 ? -4.951 6.581 21.095 1.00 88.56 91 LYS A O 1
ATOM 702 N N . ARG A 1 92 ? -4.604 8.666 21.865 1.00 88.75 92 ARG A N 1
ATOM 703 C CA . ARG A 1 92 ? -5.661 9.288 21.052 1.00 88.75 92 ARG A CA 1
ATOM 704 C C . ARG A 1 92 ? -5.411 9.099 19.560 1.00 88.75 92 ARG A C 1
ATOM 706 O O . ARG A 1 92 ? -6.338 8.725 18.851 1.00 88.75 92 ARG A O 1
ATOM 713 N N . SER A 1 93 ? -4.170 9.285 19.114 1.00 89.31 93 SER A N 1
ATOM 714 C CA . SER A 1 93 ? -3.774 9.085 17.716 1.00 89.31 93 SER A CA 1
ATOM 715 C C . SER A 1 93 ? -3.977 7.636 17.253 1.00 89.31 93 SER A C 1
ATOM 717 O O . SER A 1 93 ? -4.543 7.392 16.189 1.00 89.31 93 SER A O 1
ATOM 719 N N . LEU A 1 94 ? -3.592 6.651 18.072 1.00 88.25 94 LEU A N 1
ATOM 720 C CA . LEU A 1 94 ? -3.770 5.228 17.758 1.00 88.25 94 LEU A CA 1
ATOM 721 C C . LEU A 1 94 ? -5.243 4.817 17.715 1.00 88.25 94 LEU A C 1
ATOM 723 O O . LEU A 1 94 ? -5.650 4.066 16.825 1.00 88.25 94 LEU A O 1
ATOM 727 N N . ILE A 1 95 ? -6.052 5.330 18.643 1.00 87.75 95 ILE A N 1
ATOM 728 C CA . ILE A 1 95 ? -7.501 5.117 18.628 1.00 87.75 95 ILE A CA 1
ATOM 729 C C . ILE A 1 95 ? -8.097 5.735 17.362 1.00 87.75 95 ILE A C 1
ATOM 731 O O . ILE A 1 95 ? -8.847 5.069 16.655 1.00 87.75 95 ILE A O 1
ATOM 735 N N . GLU A 1 96 ? -7.737 6.976 17.035 1.00 89.25 96 GLU A N 1
ATOM 736 C CA . GLU A 1 96 ? -8.238 7.674 15.851 1.00 89.25 96 GLU A CA 1
ATOM 737 C C . GLU A 1 96 ? -7.858 6.956 14.550 1.00 89.25 96 GLU A C 1
ATOM 739 O O . GLU A 1 96 ? -8.710 6.783 13.676 1.00 89.25 96 GLU A O 1
ATOM 744 N N . LYS A 1 97 ? -6.623 6.449 14.457 1.00 87.94 97 LYS A N 1
ATOM 745 C CA . LYS A 1 97 ? -6.142 5.629 13.338 1.00 87.94 97 LYS A CA 1
ATOM 746 C C . LYS A 1 97 ? -6.960 4.348 13.169 1.00 87.94 97 LYS A C 1
ATOM 748 O O . LYS A 1 97 ? -7.382 4.023 12.066 1.00 87.94 97 LYS A O 1
ATOM 753 N N . ASN A 1 98 ? -7.190 3.596 14.241 1.00 86.06 98 ASN A N 1
ATOM 754 C CA . ASN A 1 98 ? -7.961 2.354 14.141 1.00 86.06 98 ASN A CA 1
ATOM 755 C C . ASN A 1 98 ? -9.443 2.630 13.834 1.00 86.06 98 ASN A C 1
ATOM 757 O O . ASN A 1 98 ? -10.093 1.882 13.104 1.00 86.06 98 ASN A O 1
ATOM 761 N N . LEU A 1 99 ? -9.976 3.745 14.334 1.00 86.94 99 LEU A N 1
ATOM 762 C CA . LEU A 1 99 ? -11.351 4.161 14.088 1.00 86.94 99 LEU A CA 1
ATOM 763 C C . LEU A 1 99 ? -11.547 4.634 12.635 1.00 86.94 99 LEU A C 1
ATOM 765 O O . LEU A 1 99 ? -12.577 4.327 12.032 1.00 86.94 99 LEU A O 1
ATOM 769 N N . SER A 1 100 ? -10.571 5.321 12.031 1.00 85.50 100 SER A N 1
ATOM 770 C CA . SER A 1 100 ? -10.636 5.702 10.614 1.00 85.50 100 SER A CA 1
ATOM 771 C C . SER A 1 100 ? -10.650 4.483 9.685 1.00 85.50 100 SER A C 1
ATOM 773 O O . SER A 1 100 ? -11.462 4.451 8.761 1.00 85.50 100 SER A O 1
ATOM 775 N N . LEU A 1 101 ? -9.869 3.438 9.987 1.00 81.94 101 LEU A N 1
ATOM 776 C CA . LEU A 1 101 ? -9.901 2.166 9.252 1.00 81.94 101 LEU A CA 1
ATOM 777 C C . LEU A 1 101 ? -11.278 1.493 9.327 1.00 81.94 101 LEU A C 1
ATOM 779 O O . LEU A 1 101 ? -11.823 1.072 8.308 1.00 81.94 101 LEU A O 1
ATOM 783 N N . LEU A 1 102 ? -11.880 1.438 10.519 1.00 84.25 102 LEU A N 1
ATOM 784 C CA . LEU A 1 102 ? -13.215 0.857 10.699 1.00 84.25 102 LEU A CA 1
ATOM 785 C C . LEU A 1 102 ? -14.304 1.666 9.981 1.00 84.25 102 LEU A C 1
ATOM 787 O O . LEU A 1 102 ? -15.247 1.084 9.443 1.00 84.25 102 LEU A O 1
ATOM 791 N N . ARG A 1 103 ? -14.183 3.001 9.938 1.00 85.75 103 ARG A N 1
ATOM 792 C CA . ARG A 1 103 ? -15.084 3.856 9.146 1.00 85.75 103 ARG A CA 1
ATOM 793 C C . ARG A 1 103 ? -14.956 3.569 7.654 1.00 85.75 103 ARG A C 1
ATOM 795 O O . ARG A 1 103 ? -15.987 3.433 7.001 1.00 85.75 103 ARG A O 1
ATOM 802 N N . ALA A 1 104 ? -13.730 3.462 7.140 1.00 81.75 104 ALA A N 1
ATOM 803 C CA . ALA A 1 104 ? -13.482 3.137 5.738 1.00 81.75 104 ALA A CA 1
ATOM 804 C C . ALA A 1 104 ? -14.096 1.777 5.381 1.00 81.75 104 ALA A C 1
ATOM 806 O O . ALA A 1 104 ? -14.895 1.683 4.457 1.00 81.75 104 ALA A O 1
ATOM 807 N N . LEU A 1 105 ? -13.838 0.756 6.201 1.00 83.88 105 LEU A N 1
ATOM 808 C CA . LEU A 1 105 ? -14.407 -0.580 6.043 1.00 83.88 105 LEU A CA 1
ATOM 809 C C . LEU A 1 105 ? -15.937 -0.572 6.038 1.00 83.88 105 LEU A C 1
ATOM 811 O O . LEU A 1 105 ? -16.550 -1.170 5.156 1.00 83.88 105 LEU A O 1
ATOM 815 N N . LYS A 1 106 ? -16.565 0.130 6.990 1.00 85.62 106 LYS A N 1
ATOM 816 C CA . LYS A 1 106 ? -18.025 0.268 7.025 1.00 85.62 106 LYS A CA 1
ATOM 817 C C . LYS A 1 106 ? -18.546 0.895 5.732 1.00 85.62 106 LYS A C 1
ATOM 819 O O . LYS A 1 106 ? -19.501 0.389 5.153 1.00 85.62 106 LYS A O 1
ATOM 824 N N . HIS A 1 107 ? -17.904 1.963 5.269 1.00 81.50 107 HIS A N 1
ATOM 825 C CA . HIS A 1 107 ? -18.319 2.661 4.062 1.00 81.50 107 HIS A CA 1
ATOM 826 C C . HIS A 1 107 ? -18.194 1.782 2.805 1.00 81.50 107 HIS A C 1
ATOM 828 O O . HIS A 1 107 ? -19.112 1.756 1.984 1.00 81.50 107 HIS A O 1
ATOM 834 N N . THR A 1 108 ? -17.119 0.996 2.688 1.00 79.06 108 THR A N 1
ATOM 835 C CA . THR A 1 108 ? -16.941 0.026 1.598 1.00 79.06 108 THR A CA 1
ATOM 836 C C . THR A 1 108 ? -18.012 -1.069 1.638 1.00 79.06 108 THR A C 1
ATOM 838 O O . THR A 1 108 ? -18.589 -1.402 0.602 1.00 79.06 108 THR A O 1
ATOM 841 N N . LEU A 1 109 ? -18.336 -1.601 2.823 1.00 81.62 109 LEU A N 1
ATOM 842 C CA . LEU A 1 109 ? -19.398 -2.601 2.981 1.00 81.62 109 LEU A CA 1
ATOM 843 C C . LEU A 1 109 ? -20.780 -2.043 2.615 1.00 81.62 109 LEU A C 1
ATOM 845 O O . LEU A 1 109 ? -21.536 -2.724 1.923 1.00 81.62 109 LEU A O 1
ATOM 849 N N . ASP A 1 110 ? -21.093 -0.804 3.000 1.00 83.69 110 ASP A N 1
ATOM 850 C CA . ASP A 1 110 ? -22.359 -0.150 2.645 1.00 83.69 110 ASP A CA 1
ATOM 851 C C . ASP A 1 110 ? -22.534 -0.051 1.115 1.00 83.69 110 ASP A C 1
ATOM 853 O O . ASP A 1 110 ? -23.625 -0.282 0.586 1.00 83.69 110 ASP A O 1
ATOM 857 N N . ILE A 1 111 ? -21.454 0.230 0.377 1.00 80.19 111 ILE A N 1
ATOM 858 C CA . ILE A 1 111 ? -21.471 0.292 -1.094 1.00 80.19 111 ILE A CA 1
ATOM 859 C C . ILE A 1 111 ? -21.664 -1.091 -1.715 1.00 80.19 111 ILE A C 1
ATOM 861 O O . ILE A 1 111 ? -22.434 -1.226 -2.669 1.00 80.19 111 ILE A O 1
ATOM 865 N N . LEU A 1 112 ? -21.002 -2.116 -1.173 1.00 78.94 112 LEU A N 1
ATOM 866 C CA . LEU A 1 112 ? -21.161 -3.494 -1.640 1.00 78.94 112 LEU A CA 1
ATOM 867 C C . LEU A 1 112 ? -22.600 -3.986 -1.445 1.00 78.94 112 LEU A C 1
ATOM 869 O O . LEU A 1 112 ? -23.170 -4.575 -2.361 1.00 78.94 112 LEU A O 1
ATOM 873 N N . VAL A 1 113 ? -23.213 -3.683 -0.296 1.00 84.12 113 VAL A N 1
ATOM 874 C CA . VAL A 1 113 ? -24.615 -4.030 -0.010 1.00 84.12 113 VAL A CA 1
ATOM 875 C C . VAL A 1 113 ? -25.577 -3.280 -0.936 1.00 84.12 113 VAL A C 1
ATOM 877 O O . VAL A 1 113 ? -26.541 -3.864 -1.427 1.00 84.12 113 VAL A O 1
ATOM 880 N N . ALA A 1 114 ? -25.314 -2.002 -1.226 1.00 81.94 114 ALA A N 1
ATOM 881 C CA . ALA A 1 114 ? -26.149 -1.182 -2.107 1.00 81.94 114 ALA A CA 1
ATOM 882 C C . ALA A 1 114 ? -25.984 -1.488 -3.612 1.00 81.94 114 ALA A C 1
ATOM 884 O O . ALA A 1 114 ? -26.623 -0.827 -4.440 1.00 81.94 114 ALA A O 1
ATOM 885 N N . GLY A 1 115 ? -25.119 -2.438 -3.978 1.00 80.12 115 GLY A N 1
ATOM 886 C CA . GLY A 1 115 ? -24.751 -2.748 -5.356 1.00 80.12 115 GLY A CA 1
ATOM 887 C C . GLY A 1 115 ? -23.656 -1.801 -5.869 1.00 80.12 115 GLY A C 1
ATOM 888 O O . GLY A 1 115 ? -23.927 -0.595 -6.012 1.00 80.12 115 GLY A O 1
ATOM 889 N N . PRO A 1 116 ? -22.443 -2.313 -6.157 1.00 79.06 116 PRO A N 1
ATOM 890 C CA . PRO A 1 116 ? -21.323 -1.490 -6.590 1.00 79.06 116 PRO A CA 1
ATOM 891 C C . PRO A 1 116 ? -21.596 -0.896 -7.975 1.00 79.06 116 PRO A C 1
ATOM 893 O O . PRO A 1 116 ? -21.997 -1.592 -8.904 1.00 79.06 116 PRO A O 1
ATOM 896 N N . ASP A 1 117 ? -21.361 0.405 -8.102 1.00 83.44 117 ASP A N 1
ATOM 897 C CA . ASP A 1 117 ? -21.370 1.137 -9.367 1.00 83.44 117 ASP A CA 1
ATOM 898 C C . ASP A 1 117 ? -20.168 2.083 -9.377 1.0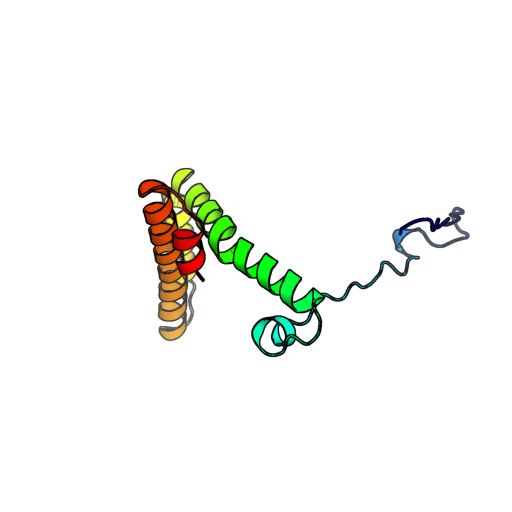0 83.44 117 ASP A C 1
ATOM 900 O O . ASP A 1 117 ? -19.762 2.579 -8.322 1.00 83.44 117 ASP A O 1
ATOM 904 N N . MET A 1 118 ? -19.617 2.361 -10.558 1.00 74.06 118 MET A N 1
ATOM 905 C CA . MET A 1 118 ? -18.428 3.197 -10.720 1.00 74.06 118 MET A CA 1
ATOM 906 C C . MET A 1 118 ? -18.622 4.575 -10.073 1.00 74.06 118 MET A C 1
ATOM 908 O O . MET A 1 118 ? -17.721 5.074 -9.403 1.00 74.06 118 MET A O 1
ATOM 912 N N . HIS A 1 119 ? -19.820 5.162 -10.174 1.00 77.50 119 HIS A N 1
ATOM 913 C CA . HIS A 1 119 ? -20.118 6.450 -9.543 1.00 77.50 119 HIS A CA 1
ATOM 914 C C . HIS A 1 119 ? -20.171 6.394 -8.014 1.00 77.50 119 HIS A C 1
ATOM 916 O O . HIS A 1 119 ? -19.876 7.393 -7.359 1.00 77.50 119 HIS A O 1
ATOM 922 N N . LYS A 1 120 ? -20.572 5.259 -7.429 1.00 76.56 120 LYS A N 1
ATOM 923 C CA . LYS A 1 120 ? -20.587 5.070 -5.970 1.00 76.56 120 LYS A CA 1
ATOM 924 C C . LYS A 1 120 ? -19.175 4.815 -5.455 1.00 76.56 120 LYS A C 1
ATOM 926 O O . LYS A 1 120 ? -18.784 5.394 -4.450 1.00 76.56 120 LYS A O 1
ATOM 931 N N . CYS A 1 121 ? -18.408 4.015 -6.189 1.00 68.50 121 CYS A N 1
ATOM 932 C CA . CYS A 1 121 ? -17.023 3.702 -5.877 1.00 68.50 121 CYS A CA 1
ATOM 933 C C . CYS A 1 121 ? -16.103 4.929 -6.002 1.00 68.50 121 CYS A C 1
ATOM 935 O O . CYS A 1 121 ? -15.221 5.112 -5.177 1.00 68.50 121 CYS A O 1
ATOM 937 N N . ALA A 1 122 ? -16.343 5.821 -6.966 1.00 67.75 122 ALA A N 1
ATOM 938 C CA . ALA A 1 122 ? -15.568 7.056 -7.121 1.00 67.75 122 ALA A CA 1
ATOM 939 C C . ALA A 1 122 ? -15.805 8.094 -6.005 1.00 67.75 122 ALA A C 1
ATOM 941 O O . ALA A 1 122 ? -15.034 9.033 -5.878 1.00 67.75 122 ALA A O 1
ATOM 942 N N . LYS A 1 123 ? -16.864 7.952 -5.195 1.00 69.00 123 LYS A N 1
ATOM 943 C CA . LYS A 1 123 ? -17.111 8.817 -4.026 1.00 69.00 123 LYS A CA 1
ATOM 944 C C . LYS A 1 123 ? -16.352 8.370 -2.771 1.00 69.00 123 LYS A C 1
ATOM 946 O O . LYS A 1 123 ? -16.476 9.029 -1.745 1.00 69.00 123 LYS A O 1
ATOM 951 N N . LEU A 1 124 ? -15.627 7.250 -2.846 1.00 61.22 124 LEU A N 1
ATOM 952 C CA . LEU A 1 124 ? -14.781 6.743 -1.763 1.00 61.22 124 LEU A CA 1
ATOM 953 C C . LEU A 1 124 ? -13.424 7.461 -1.671 1.00 61.22 124 LEU A C 1
ATOM 955 O O . LEU A 1 124 ? -12.779 7.342 -0.632 1.00 61.22 124 LEU A O 1
ATOM 959 N N . SER A 1 125 ? -12.991 8.147 -2.741 1.00 53.00 125 SER A N 1
ATOM 960 C CA . SER A 1 125 ? -11.724 8.895 -2.811 1.00 53.00 125 SER A CA 1
ATOM 961 C C . SER A 1 125 ? -11.828 10.299 -2.233 1.00 53.00 125 SER A C 1
ATOM 963 O O . SER A 1 125 ? -12.828 10.972 -2.583 1.00 53.00 125 SER A O 1
#

Mean predicted aligned error: 9.91 Å

pLDDT: mean 83.19, std 9.19, range [49.59, 92.5]